Protein AF-A0A5J4NAC8-F1 (afdb_monomer)

Nearest PDB structures (foldseek):
  4awl-assembly1_C  TM=9.422E-01  e=8.112E-05  Homo sapiens
  5y27-assembly1_B  TM=8.490E-01  e=5.583E-05  Schizosaccharomyces pombe 972h-
  6y36-assembly1_C  TM=9.134E-01  e=1.609E-04  Aspergillus fumigatus Af293
  4g92-assembly1_C  TM=8.259E-01  e=1.108E-04  Aspergillus nidulans FGSC A4
  8xjv-assembly1_ay  TM=7.247E-01  e=2.832E-01  Xenopus laevis

Mean predicted aligned error: 14.97 Å

pLDDT: mean 72.29, std 24.68, range [30.17, 97.31]

Foldseek 3Di:
DDDDPPDDPCVVVVVLVVVVVVLVPPPPVPPPPPPPPVVVVDDDDDDDDDDDDPPDPDDDDPDQDWDDLVVLVVVVVVPVVCDDDDPVNSVVSRSVVSVVVSVLVVQLVVQCVVVVHPDRDPVSSVVCCVPPPVNVVCVVVPDDD

Secondary structure (DSSP, 8-state):
---------THHHHHHHHHHHHHHTT--TT------TTTTT--SS-------------TT--PPP---HHHHHHHHTTSTT-----HHHHHHHHHHHHHHHHHHHHHHHHHHHHTT-SS--HHHHHHHHHH-GGGGGGTTTSS--

Solvent-accessible surface area (backbone atoms only — not comparable to full-atom values): 9600 Å² total; per-residue (Å²): 137,84,83,79,79,82,73,78,65,65,71,70,53,53,66,50,52,53,55,51,52,64,54,71,71,60,79,56,94,76,69,76,74,85,61,68,66,66,62,78,71,60,73,77,91,84,88,86,87,84,89,82,84,82,83,77,90,65,80,96,59,81,75,78,88,76,72,62,62,72,58,53,52,56,58,58,47,68,44,90,86,47,87,79,78,56,70,69,58,51,51,49,52,46,51,50,50,52,53,46,54,53,52,51,52,48,54,26,48,50,52,22,49,76,71,74,42,94,64,86,50,71,67,34,48,54,49,44,31,75,70,38,77,95,35,44,89,49,58,79,71,73,59,86,129

Radius of gyration: 20.37 Å; Cα contacts (8 Å, |Δi|>4): 46; chains: 1; bounding box: 73×43×34 Å

InterPro domains:
  IP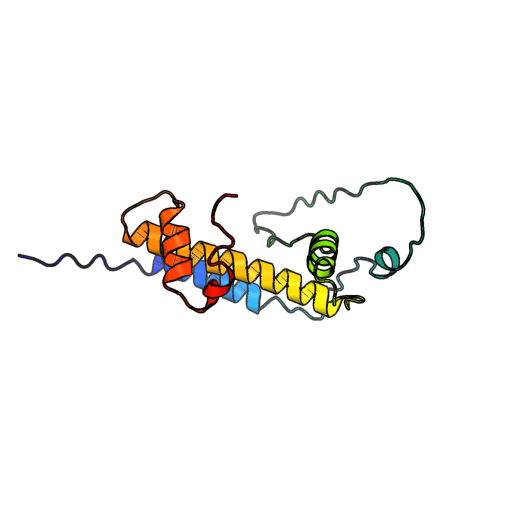R003958 Transcription factor CBF/NF-Y/archaeal histone domain [PF00808] (66-129)
  IPR009072 Histone-fold [G3DSA:1.10.20.10] (29-143)
  IPR009072 Histone-fold [SSF47113] (54-138)
  IPR050568 Transcription/DNA replication regulator [PTHR10252] (56-142)

Sequence (145 aa):
MSDSQLVLGEEGLVGFEKLTSDVENRIDPSENIETNAAEILSEGEGVDEEGVREEDQSNGSSKPFRFPLSRVKIIAKTVPSVNLINSEALVLIERACELFVRNFSRNIYQVTVEEGKKTVSRAHVDSVVRTMNQYEFLDGMLDES

Organism: NCBI:txid34504

Structure (mmCIF, N/CA/C/O backbone):
data_AF-A0A5J4NAC8-F1
#
_entry.id   AF-A0A5J4NAC8-F1
#
loop_
_atom_site.group_PDB
_atom_site.id
_atom_site.type_symbol
_atom_site.label_atom_id
_atom_site.label_alt_id
_atom_site.label_comp_id
_atom_site.label_asym_id
_atom_site.label_entity_id
_atom_site.label_seq_id
_atom_site.pdbx_PDB_ins_code
_atom_site.Cartn_x
_atom_site.Cartn_y
_atom_site.Cartn_z
_atom_site.occupancy
_atom_site.B_iso_or_equiv
_atom_site.auth_seq_id
_atom_site.auth_comp_id
_atom_site.auth_asym_id
_atom_site.auth_atom_id
_atom_site.pdbx_PDB_model_num
ATOM 1 N N . MET A 1 1 ? -40.964 3.425 17.185 1.00 37.72 1 MET A N 1
ATOM 2 C CA . MET A 1 1 ? -39.692 2.686 17.075 1.00 37.72 1 MET A CA 1
ATOM 3 C C . MET A 1 1 ? -38.859 3.488 16.104 1.00 37.72 1 MET A C 1
ATOM 5 O O . MET A 1 1 ? -39.161 3.466 14.921 1.00 37.72 1 MET A O 1
ATOM 9 N N . SER A 1 2 ? -37.997 4.355 16.629 1.00 37.38 2 SER A N 1
ATOM 10 C CA . SER A 1 2 ? -37.262 5.322 15.816 1.00 37.38 2 SER A CA 1
ATOM 11 C C . SER A 1 2 ? -35.954 4.694 15.369 1.00 37.38 2 SER A C 1
ATOM 13 O O . SER A 1 2 ? -35.184 4.215 16.198 1.00 37.38 2 SER A O 1
ATOM 15 N N . ASP A 1 3 ? -35.782 4.676 14.057 1.00 43.28 3 ASP A N 1
ATOM 16 C CA . ASP A 1 3 ? -34.601 4.235 13.340 1.00 43.28 3 ASP A CA 1
ATOM 17 C C . ASP A 1 3 ? -33.492 5.273 13.565 1.00 43.28 3 ASP A C 1
ATOM 19 O O . ASP A 1 3 ? -33.607 6.427 13.144 1.00 43.28 3 ASP A O 1
ATOM 23 N N . SER A 1 4 ? -32.458 4.900 14.317 1.00 38.25 4 SER A N 1
ATOM 24 C CA . SER A 1 4 ? -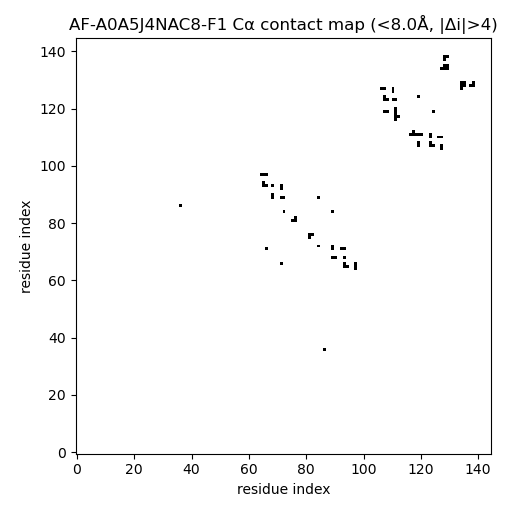31.300 5.758 14.568 1.00 38.25 4 SER A CA 1
ATOM 25 C C . SER A 1 4 ? -30.289 5.542 13.450 1.00 38.25 4 SER A C 1
ATOM 27 O O . SER A 1 4 ? -29.346 4.767 13.597 1.00 38.25 4 SER A O 1
ATOM 29 N N . GLN A 1 5 ? -30.483 6.240 12.331 1.00 40.66 5 GLN A N 1
ATOM 30 C CA . GLN A 1 5 ? -29.408 6.449 11.368 1.00 40.66 5 GLN A CA 1
ATOM 31 C C . GLN A 1 5 ? -28.281 7.234 12.051 1.00 40.66 5 GLN A C 1
ATOM 33 O O . GLN A 1 5 ? -28.420 8.421 12.353 1.00 40.66 5 GLN A O 1
ATOM 38 N N . LEU A 1 6 ? -27.162 6.557 12.306 1.00 37.91 6 LEU A N 1
ATOM 39 C CA . LEU A 1 6 ? -25.879 7.187 12.598 1.00 37.91 6 LEU A CA 1
ATOM 40 C C . LEU A 1 6 ? -25.391 7.867 11.314 1.00 37.91 6 LEU A C 1
ATOM 42 O O . LEU A 1 6 ? -24.683 7.277 10.505 1.00 37.91 6 LEU A O 1
ATOM 46 N N . VAL A 1 7 ? -25.808 9.116 11.118 1.00 39.94 7 VAL A N 1
ATOM 47 C CA . VAL A 1 7 ? -25.205 10.014 10.131 1.00 39.94 7 VAL A CA 1
ATOM 48 C C . VAL A 1 7 ? -23.803 10.354 10.638 1.00 39.94 7 VAL A C 1
ATOM 50 O O . VAL A 1 7 ? -23.651 10.977 11.690 1.00 39.94 7 VAL A O 1
ATOM 53 N N . LEU A 1 8 ? -22.776 9.895 9.921 1.00 47.88 8 LEU A N 1
ATOM 54 C CA . LEU A 1 8 ? -21.390 10.299 10.148 1.00 47.88 8 LEU A CA 1
ATOM 55 C C . LEU A 1 8 ? -21.295 11.825 9.989 1.00 47.88 8 LEU A C 1
ATOM 57 O O . LEU A 1 8 ? -21.743 12.371 8.984 1.00 47.88 8 LEU A O 1
ATOM 61 N N . GLY A 1 9 ? -20.736 12.518 10.982 1.00 39.09 9 GLY A N 1
ATOM 62 C CA . GLY A 1 9 ? -20.472 13.952 10.875 1.00 39.09 9 GLY A CA 1
ATOM 63 C C . GLY A 1 9 ? -19.443 14.228 9.776 1.00 39.09 9 GLY A C 1
ATOM 64 O O . GLY A 1 9 ? -18.388 13.590 9.746 1.00 39.09 9 GLY A O 1
ATOM 65 N N . GLU A 1 10 ? -19.745 15.189 8.902 1.00 44.34 10 GLU A N 1
ATOM 66 C CA . GLU A 1 10 ? -18.912 15.610 7.762 1.00 44.34 10 GLU A CA 1
ATOM 67 C C . GLU A 1 10 ? -17.462 15.955 8.163 1.00 44.34 10 GLU A C 1
ATOM 69 O O . GLU A 1 10 ? -16.538 15.784 7.375 1.00 44.34 10 GLU A O 1
ATOM 74 N N . GLU A 1 11 ? -17.231 16.327 9.423 1.00 45.16 11 GLU A N 1
ATOM 75 C CA . GLU A 1 11 ? -15.931 16.683 10.013 1.00 45.16 11 GLU A CA 1
ATOM 76 C C . GLU A 1 11 ? -14.818 15.637 9.773 1.00 45.16 11 GLU A C 1
ATOM 78 O O . GLU A 1 11 ? -13.657 15.985 9.544 1.00 45.16 11 GLU A O 1
ATOM 83 N N . GLY A 1 12 ? -15.163 14.342 9.808 1.00 43.47 12 GLY A N 1
ATOM 84 C CA . GLY A 1 12 ? -14.210 13.246 9.593 1.00 43.47 12 GLY A CA 1
ATOM 85 C C . GLY A 1 12 ? -13.835 13.036 8.123 1.00 43.47 12 GLY A C 1
ATOM 86 O O . GLY A 1 12 ? -12.731 12.586 7.834 1.00 43.47 12 GLY A O 1
ATOM 87 N N . LEU A 1 13 ? -14.721 13.391 7.192 1.00 42.75 13 LEU A N 1
ATOM 88 C CA . LEU A 1 13 ? -14.463 13.359 5.749 1.00 42.75 13 LEU A CA 1
ATOM 89 C C . LEU A 1 13 ? -13.675 14.603 5.311 1.00 42.75 13 LEU A C 1
ATOM 91 O O . LEU A 1 13 ? -12.690 14.483 4.581 1.00 42.75 13 LEU A O 1
ATOM 95 N N . VAL A 1 14 ? -14.021 15.776 5.852 1.00 46.41 14 VAL A N 1
ATOM 96 C CA . VAL A 1 14 ? -13.431 17.080 5.499 1.00 46.41 14 VAL A CA 1
ATOM 97 C C . VAL A 1 14 ? -11.929 17.152 5.811 1.00 46.41 14 VAL A C 1
ATOM 99 O O . VAL A 1 14 ? -11.141 17.615 4.983 1.00 46.41 14 VAL A O 1
ATOM 102 N N . GLY A 1 15 ? -11.487 16.641 6.968 1.00 49.34 15 GLY A N 1
ATOM 103 C CA . GLY A 1 15 ? -10.058 16.626 7.324 1.00 49.34 15 GLY A CA 1
ATOM 104 C C . GLY A 1 15 ? -9.198 15.748 6.403 1.00 49.34 15 GLY A C 1
ATOM 105 O O . GLY A 1 15 ? -7.998 15.976 6.245 1.00 49.34 15 GLY A O 1
ATOM 106 N N . PHE A 1 16 ? -9.819 14.760 5.761 1.00 50.50 16 PHE A N 1
ATOM 107 C CA . PHE A 1 16 ? -9.156 13.757 4.940 1.00 50.50 16 PHE A CA 1
ATOM 108 C C . PHE A 1 16 ? -9.224 14.064 3.439 1.00 50.50 16 PHE A C 1
ATOM 110 O O . PHE A 1 16 ? -8.266 13.738 2.735 1.00 50.50 16 PHE A O 1
ATOM 117 N N . GLU A 1 17 ? -10.286 14.716 2.957 1.00 52.47 17 GLU A N 1
ATOM 118 C CA . GLU A 1 17 ? -10.352 15.284 1.601 1.00 52.47 17 GLU A CA 1
ATOM 119 C C . GLU A 1 17 ? -9.299 16.377 1.400 1.00 52.47 17 GLU A C 1
ATOM 121 O O . GLU A 1 17 ? -8.583 16.375 0.396 1.00 52.47 17 GLU A O 1
ATOM 126 N N . LYS A 1 18 ? -9.114 17.232 2.416 1.00 52.78 18 LYS A N 1
ATOM 127 C CA . LYS A 1 18 ? -8.040 18.230 2.443 1.00 52.78 18 LYS A CA 1
ATOM 128 C C . LYS A 1 18 ? -6.652 17.588 2.321 1.00 52.78 18 LYS A C 1
ATOM 130 O O . LYS A 1 18 ? -5.765 18.108 1.654 1.00 52.78 18 LYS A O 1
ATOM 135 N N . LEU A 1 19 ? -6.455 16.426 2.941 1.00 49.88 19 LEU A N 1
ATOM 136 C CA . LEU A 1 19 ? -5.182 15.713 2.895 1.00 49.88 19 LEU A CA 1
ATOM 137 C C . LEU A 1 19 ? -4.907 15.081 1.520 1.00 49.88 19 LEU A C 1
ATOM 139 O O . LEU A 1 19 ? -3.752 14.998 1.113 1.00 49.88 19 LEU A O 1
ATOM 143 N N . THR A 1 20 ? -5.946 14.651 0.801 1.00 53.78 20 THR A N 1
ATOM 144 C CA . THR A 1 20 ? -5.836 14.190 -0.593 1.00 53.78 20 THR A CA 1
ATOM 145 C C . THR A 1 20 ? -5.574 15.346 -1.559 1.00 53.78 20 THR A C 1
ATOM 147 O O . THR A 1 20 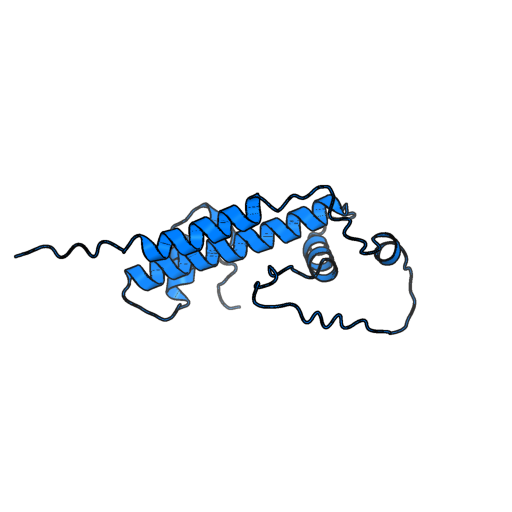? -4.652 15.241 -2.367 1.00 53.78 20 THR A O 1
ATOM 150 N N . SER A 1 21 ? -6.255 16.490 -1.407 1.00 57.66 21 SER A N 1
ATOM 151 C CA . SER A 1 21 ? -5.981 17.680 -2.228 1.00 57.66 21 SER A CA 1
ATOM 152 C C . SER A 1 21 ? -4.568 18.228 -2.008 1.00 57.66 21 SER A C 1
ATOM 154 O O . SER A 1 21 ? -3.907 18.659 -2.949 1.00 57.66 21 SER A O 1
ATOM 156 N N . ASP A 1 22 ? -4.062 18.169 -0.773 1.00 58.25 22 ASP A N 1
ATOM 157 C CA . ASP A 1 22 ? -2.700 18.597 -0.431 1.00 58.25 22 ASP A CA 1
ATOM 158 C C . ASP A 1 22 ? -1.617 17.660 -1.020 1.00 58.25 22 ASP A C 1
ATOM 160 O O . ASP A 1 22 ? -0.436 18.005 -1.004 1.00 58.25 22 ASP A O 1
ATOM 164 N N . VAL A 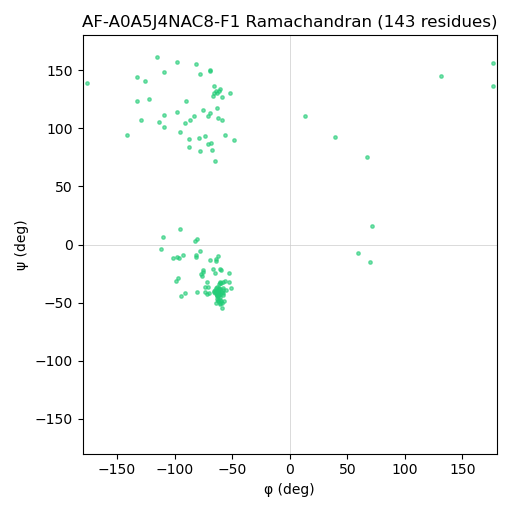1 23 ? -1.965 16.464 -1.513 1.00 56.97 23 VAL A N 1
ATOM 165 C CA . VAL A 1 23 ? -1.033 15.555 -2.213 1.00 56.97 23 VAL A CA 1
ATOM 166 C C . VAL A 1 23 ? -1.113 15.745 -3.725 1.00 56.97 23 VAL A C 1
ATOM 168 O O . VAL A 1 23 ? -0.071 15.849 -4.369 1.00 56.97 23 VAL A O 1
ATOM 171 N N . GLU A 1 24 ? -2.320 15.849 -4.283 1.00 57.19 24 GLU A N 1
ATOM 172 C CA . GLU A 1 24 ? -2.531 16.058 -5.724 1.00 57.19 24 GLU A CA 1
ATOM 173 C C . GLU A 1 24 ? -1.920 17.380 -6.217 1.00 57.19 24 GLU A C 1
ATOM 175 O O . GLU A 1 24 ? -1.352 17.435 -7.304 1.00 57.19 24 GLU A O 1
ATOM 180 N N . ASN A 1 25 ? -1.929 18.423 -5.381 1.00 55.00 25 ASN A N 1
ATOM 181 C CA . ASN A 1 25 ? -1.386 19.743 -5.721 1.00 55.00 25 ASN A CA 1
ATOM 182 C C . ASN A 1 25 ? 0.143 19.876 -5.553 1.00 55.00 25 ASN A C 1
ATOM 184 O O . ASN A 1 25 ? 0.683 20.964 -5.731 1.00 55.00 25 ASN A O 1
ATOM 188 N N . ARG A 1 26 ? 0.860 18.801 -5.191 1.00 57.88 26 ARG A N 1
ATOM 189 C CA . ARG A 1 26 ? 2.312 18.825 -4.900 1.00 57.88 26 ARG A CA 1
ATOM 190 C C . ARG A 1 26 ? 3.214 18.436 -6.070 1.00 57.88 26 ARG A C 1
ATOM 192 O O . ARG A 1 26 ? 4.396 18.172 -5.855 1.00 57.88 26 ARG A O 1
ATOM 199 N N . ILE A 1 27 ? 2.696 18.370 -7.292 1.00 48.44 27 ILE A N 1
ATOM 200 C CA . ILE A 1 27 ? 3.565 18.310 -8.470 1.00 48.44 27 ILE A CA 1
ATOM 201 C C . ILE A 1 27 ? 4.066 19.736 -8.702 1.00 48.44 27 ILE A C 1
ATOM 203 O O . ILE A 1 27 ? 3.496 20.468 -9.503 1.00 48.44 27 ILE A O 1
ATOM 207 N N . ASP A 1 28 ? 5.082 20.151 -7.944 1.00 47.62 28 ASP A N 1
ATOM 208 C CA . ASP A 1 28 ? 5.884 21.317 -8.293 1.00 47.62 28 ASP A CA 1
ATOM 209 C C . ASP A 1 28 ? 6.994 20.831 -9.239 1.00 47.62 28 ASP A C 1
ATOM 211 O O . ASP A 1 28 ? 7.913 20.144 -8.786 1.00 47.62 28 ASP A O 1
ATOM 215 N N . PRO A 1 29 ? 6.933 21.141 -10.549 1.00 48.28 29 PRO A N 1
ATOM 216 C CA . PRO A 1 29 ? 7.986 20.774 -11.496 1.00 48.28 29 PRO A CA 1
ATOM 217 C C . PRO A 1 29 ? 9.341 21.424 -11.162 1.00 48.28 29 PRO A C 1
ATOM 219 O O . PRO A 1 29 ? 10.343 21.0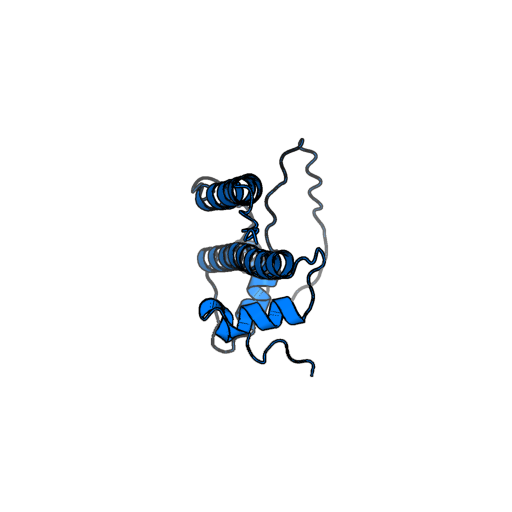88 -11.787 1.00 48.28 29 PRO A O 1
ATOM 222 N N . SER A 1 30 ? 9.359 22.373 -10.219 1.00 43.03 30 SER A N 1
ATOM 223 C CA . SER A 1 30 ? 10.515 23.166 -9.798 1.00 43.03 30 SER A CA 1
ATOM 224 C C . SER A 1 30 ? 11.204 22.637 -8.537 1.00 43.03 30 SER A C 1
ATOM 226 O O . SER A 1 30 ? 12.302 23.108 -8.235 1.00 43.03 30 SER A O 1
ATOM 228 N N . GLU A 1 31 ? 10.616 21.679 -7.798 1.00 45.69 31 GLU A N 1
ATOM 229 C CA . GLU A 1 31 ? 11.351 20.964 -6.743 1.00 45.69 31 GLU A CA 1
ATOM 230 C C . GLU A 1 31 ? 12.373 20.048 -7.426 1.00 45.69 31 GLU A C 1
ATOM 232 O O . GLU A 1 31 ? 12.127 18.874 -7.707 1.00 45.69 31 GLU A O 1
ATOM 237 N N . ASN A 1 32 ? 13.545 20.622 -7.705 1.00 42.06 32 ASN A N 1
ATOM 238 C CA . ASN A 1 32 ? 14.770 19.889 -7.963 1.00 42.06 32 ASN A CA 1
ATOM 239 C C . ASN A 1 32 ? 15.007 18.992 -6.744 1.00 42.06 32 ASN A C 1
ATOM 241 O O . ASN A 1 32 ? 15.581 19.407 -5.737 1.00 42.06 32 ASN A O 1
ATOM 245 N N . ILE A 1 33 ? 14.538 17.749 -6.820 1.00 49.59 33 ILE A N 1
ATOM 246 C CA . ILE A 1 33 ? 15.040 16.677 -5.977 1.00 49.59 33 ILE A CA 1
ATOM 247 C C . ILE A 1 33 ? 16.475 16.454 -6.464 1.00 49.59 33 ILE A C 1
ATOM 249 O O . ILE A 1 33 ? 16.745 15.592 -7.299 1.00 49.59 33 ILE A O 1
ATOM 253 N N . GLU A 1 34 ? 17.399 17.293 -5.984 1.00 42.53 34 GLU A N 1
ATOM 254 C CA . GLU A 1 34 ? 18.833 17.020 -5.983 1.00 42.53 34 GLU A CA 1
ATOM 255 C C . GLU A 1 34 ? 19.060 15.829 -5.053 1.00 42.53 34 GLU A C 1
ATOM 257 O O . GLU A 1 34 ? 19.533 15.923 -3.930 1.00 42.53 34 GLU A O 1
ATOM 262 N N . THR A 1 35 ? 18.646 14.658 -5.508 1.00 44.97 35 THR A N 1
ATOM 263 C CA . THR A 1 35 ? 19.178 13.401 -5.024 1.00 44.97 35 THR A CA 1
ATOM 264 C C . THR A 1 35 ? 19.888 12.848 -6.233 1.00 44.97 35 THR A C 1
ATOM 266 O O . THR A 1 35 ? 19.234 12.490 -7.212 1.00 44.97 35 THR A O 1
ATOM 269 N N . ASN A 1 36 ? 21.220 12.907 -6.204 1.00 42.81 36 ASN A N 1
ATOM 270 C CA . ASN A 1 36 ? 22.112 12.484 -7.276 1.00 42.81 36 ASN A CA 1
ATOM 271 C C . ASN A 1 36 ? 21.720 11.083 -7.774 1.00 42.81 36 ASN A C 1
ATOM 273 O O . ASN A 1 36 ? 22.217 10.060 -7.312 1.00 42.81 36 ASN A O 1
ATOM 277 N N . ALA A 1 37 ? 20.832 11.024 -8.768 1.00 43.69 37 ALA A N 1
ATOM 278 C CA . ALA A 1 37 ? 20.505 9.795 -9.477 1.00 43.69 37 ALA A CA 1
ATOM 279 C C . ALA A 1 37 ? 21.760 9.218 -10.156 1.00 43.69 37 ALA A C 1
ATOM 281 O O . ALA A 1 37 ? 21.815 8.018 -10.414 1.00 43.69 37 ALA A O 1
ATOM 282 N N . ALA A 1 38 ? 22.777 10.060 -10.384 1.00 39.62 38 ALA A N 1
ATOM 283 C CA . ALA A 1 38 ? 24.100 9.676 -10.850 1.00 39.62 38 ALA A CA 1
ATOM 284 C C . ALA A 1 38 ? 24.838 8.730 -9.879 1.00 39.62 38 ALA A C 1
ATOM 286 O O . ALA A 1 38 ? 25.434 7.769 -10.351 1.00 39.62 38 ALA A O 1
ATOM 287 N N . GLU A 1 39 ? 24.728 8.905 -8.556 1.00 44.09 39 GLU A N 1
ATOM 288 C CA . GLU A 1 39 ? 25.405 8.031 -7.573 1.00 44.09 39 GLU A CA 1
ATOM 289 C C . GLU A 1 39 ? 24.733 6.660 -7.427 1.00 44.09 39 GLU A C 1
ATOM 291 O O . GLU A 1 39 ? 25.380 5.682 -7.088 1.00 44.09 39 GLU A O 1
ATOM 296 N N . ILE A 1 40 ? 23.445 6.529 -7.762 1.00 46.88 40 ILE A N 1
ATOM 297 C CA . ILE A 1 40 ? 22.759 5.221 -7.768 1.00 46.88 40 ILE A CA 1
ATOM 298 C C . ILE A 1 40 ? 23.050 4.446 -9.079 1.00 46.88 40 ILE A C 1
ATOM 300 O O . ILE A 1 40 ? 22.688 3.271 -9.218 1.00 46.88 40 ILE A O 1
ATOM 304 N N . LEU A 1 41 ? 23.660 5.100 -10.076 1.00 44.09 41 LEU A N 1
ATOM 305 C CA . LEU A 1 41 ? 23.977 4.528 -11.391 1.00 44.09 41 LEU A CA 1
ATOM 306 C C . LEU A 1 41 ? 25.452 4.121 -11.552 1.00 44.09 41 LEU A C 1
ATOM 308 O O . LEU A 1 41 ? 25.755 3.385 -12.491 1.00 44.09 41 LEU A O 1
ATOM 312 N N . SER A 1 42 ? 26.335 4.522 -10.638 1.00 43.91 42 SER A N 1
ATOM 313 C CA . SER A 1 42 ? 27.677 3.954 -10.463 1.00 43.91 42 SER A CA 1
ATOM 314 C C . SER A 1 42 ? 27.682 3.169 -9.155 1.00 43.91 42 SER A C 1
ATOM 316 O O . SER A 1 42 ? 27.582 3.765 -8.097 1.00 43.91 42 SER A O 1
ATOM 318 N N . GLU A 1 43 ? 27.574 1.845 -9.174 1.00 41.19 43 GLU A N 1
ATOM 319 C CA . GLU A 1 43 ? 28.676 0.918 -8.860 1.00 41.19 43 GLU A CA 1
ATOM 320 C C . GLU A 1 43 ? 28.061 -0.507 -8.927 1.00 41.19 43 GLU A C 1
ATOM 322 O O . GLU A 1 43 ? 26.931 -0.718 -8.493 1.00 41.19 43 GLU A O 1
ATOM 327 N N . GLY A 1 44 ? 28.649 -1.551 -9.517 1.00 41.50 44 GLY A N 1
ATOM 328 C CA . GLY A 1 44 ? 30.064 -1.753 -9.793 1.00 41.50 44 GLY A CA 1
ATOM 329 C C . GLY A 1 44 ? 30.839 -1.909 -8.489 1.00 41.50 44 GLY A C 1
ATOM 330 O O . GLY A 1 44 ? 31.468 -0.947 -8.099 1.00 41.50 44 GLY A O 1
ATOM 331 N N . GLU A 1 45 ? 30.725 -3.074 -7.836 1.00 42.62 45 GLU A N 1
ATOM 332 C CA . GLU A 1 45 ? 31.536 -3.581 -6.704 1.00 42.62 45 GLU A CA 1
ATOM 333 C C . GLU A 1 45 ? 32.448 -2.570 -5.968 1.00 42.62 45 GLU A C 1
ATOM 335 O O . GLU A 1 45 ? 33.506 -2.203 -6.472 1.00 42.62 45 GLU A O 1
ATOM 340 N N . GLY A 1 46 ? 32.119 -2.222 -4.719 1.00 30.78 46 GLY A N 1
ATOM 341 C CA . GLY A 1 46 ? 32.988 -1.416 -3.855 1.00 30.78 46 GLY A CA 1
ATOM 342 C C . GLY A 1 46 ? 32.341 -1.098 -2.511 1.00 30.78 46 GLY A C 1
ATOM 343 O O . GLY A 1 46 ? 31.129 -1.185 -2.379 1.00 30.78 46 GLY A O 1
ATOM 344 N N . VAL A 1 47 ? 33.152 -0.826 -1.495 1.00 37.84 47 VAL A N 1
ATOM 345 C CA . VAL A 1 47 ? 32.795 -0.719 -0.073 1.00 37.84 47 VAL A CA 1
ATOM 346 C C . VAL A 1 47 ? 32.886 0.750 0.366 1.00 37.84 47 VAL A C 1
ATOM 348 O O . VAL A 1 47 ? 33.756 1.455 -0.134 1.00 37.84 47 VAL A O 1
ATOM 351 N N . ASP A 1 48 ? 32.039 1.150 1.322 1.00 32.06 48 ASP A N 1
ATOM 352 C CA . ASP A 1 48 ? 32.312 2.058 2.460 1.00 32.06 48 ASP A CA 1
ATOM 353 C C . ASP A 1 48 ? 31.310 3.209 2.687 1.00 32.06 48 ASP A C 1
ATOM 355 O O . ASP A 1 48 ? 30.671 3.755 1.795 1.00 32.06 48 ASP A O 1
ATOM 359 N N . GLU A 1 49 ? 31.145 3.470 3.981 1.00 43.69 49 GLU A N 1
ATOM 360 C CA . GLU A 1 49 ? 30.180 4.291 4.705 1.00 43.69 49 GLU A CA 1
ATOM 361 C C . GLU A 1 49 ? 30.350 5.806 4.477 1.00 43.69 49 GLU A C 1
ATOM 363 O O . GLU A 1 49 ? 31.469 6.282 4.356 1.00 43.69 49 GLU A O 1
ATOM 368 N N . GLU A 1 50 ? 29.264 6.587 4.554 1.00 30.17 50 GLU A N 1
ATOM 369 C CA . GLU A 1 50 ? 29.119 7.676 5.541 1.00 30.17 50 GLU A CA 1
ATOM 370 C C . GLU A 1 50 ? 27.726 8.323 5.454 1.00 30.17 50 GLU A C 1
ATOM 372 O O . GLU A 1 50 ? 27.125 8.474 4.392 1.00 30.17 50 GLU A O 1
ATOM 377 N N . GLY A 1 51 ? 27.157 8.622 6.622 1.00 41.22 51 GLY A N 1
ATOM 378 C CA . GLY A 1 51 ? 25.776 9.061 6.766 1.00 41.22 51 GLY A CA 1
ATOM 379 C C . GLY A 1 51 ? 25.554 10.543 6.492 1.00 41.22 51 GLY A C 1
ATOM 380 O O . GLY A 1 51 ? 26.408 11.382 6.754 1.00 41.22 51 GLY A O 1
ATOM 381 N N . VAL A 1 52 ? 24.318 10.874 6.120 1.00 32.44 52 VAL A N 1
ATOM 382 C CA . VAL A 1 52 ? 23.766 12.212 6.332 1.00 32.44 52 VAL A CA 1
ATOM 383 C C . VAL A 1 52 ? 22.409 12.054 7.009 1.00 32.44 52 VAL A C 1
ATOM 385 O O . VAL A 1 52 ? 21.433 11.584 6.425 1.00 32.44 52 VAL A O 1
ATOM 388 N N . ARG A 1 53 ? 22.373 12.395 8.300 1.00 48.59 53 ARG A N 1
ATOM 389 C CA . ARG A 1 53 ? 21.137 12.690 9.023 1.00 48.59 53 ARG A CA 1
ATOM 390 C C . ARG A 1 53 ? 20.798 14.141 8.724 1.00 48.59 53 ARG A C 1
ATOM 392 O O . ARG A 1 53 ? 21.487 15.033 9.209 1.00 48.59 53 ARG A O 1
ATOM 399 N N . GLU A 1 54 ? 19.738 14.375 7.968 1.00 38.03 54 GLU A N 1
ATOM 400 C CA . GLU A 1 54 ? 19.140 15.704 7.893 1.00 38.03 54 GLU A CA 1
ATOM 401 C C . GLU A 1 54 ? 18.116 15.839 9.023 1.00 38.03 54 GLU A C 1
ATOM 403 O O . GLU A 1 54 ? 16.946 15.471 8.901 1.00 38.03 54 GLU A O 1
ATOM 408 N N . GLU A 1 55 ? 18.584 16.330 10.170 1.00 39.31 55 GLU A N 1
ATOM 409 C CA . GLU A 1 55 ? 17.711 16.891 11.197 1.00 39.31 55 GLU A CA 1
ATOM 410 C C . GLU A 1 55 ? 17.206 18.253 10.708 1.00 39.31 55 GLU A C 1
ATOM 412 O O . GLU A 1 55 ? 17.860 19.276 10.900 1.00 39.31 55 GLU A O 1
ATOM 417 N N . ASP A 1 56 ? 16.039 18.279 10.064 1.00 38.81 56 ASP A N 1
ATOM 418 C CA . ASP A 1 56 ? 15.348 19.537 9.784 1.00 38.81 56 ASP A CA 1
ATOM 419 C C . ASP A 1 56 ? 14.390 19.882 10.929 1.00 38.81 56 ASP A C 1
ATOM 421 O O . ASP A 1 56 ? 13.309 19.303 11.084 1.00 38.81 56 ASP A O 1
ATOM 425 N N . GLN A 1 57 ? 14.818 20.845 11.740 1.00 47.16 57 GLN A N 1
ATOM 426 C CA . GLN A 1 57 ? 13.986 21.554 12.699 1.00 47.16 57 GLN A CA 1
ATOM 427 C C . GLN A 1 57 ? 13.170 22.628 11.964 1.00 47.16 57 GLN A C 1
ATOM 429 O O . GLN A 1 57 ? 13.594 23.778 11.861 1.00 47.16 57 GLN A O 1
ATOM 434 N N . SER A 1 58 ? 11.960 22.289 11.512 1.00 40.09 58 SER A N 1
ATOM 435 C CA . SER A 1 58 ? 11.004 23.285 11.012 1.00 40.09 58 SER A CA 1
ATOM 436 C C . SER A 1 58 ? 9.552 22.977 11.419 1.00 40.09 58 SER A C 1
ATOM 438 O O . SER A 1 58 ? 8.809 22.223 10.804 1.00 40.09 58 SER A O 1
ATOM 440 N N . ASN A 1 59 ? 9.159 23.593 12.536 1.00 38.28 59 ASN A N 1
ATOM 441 C CA . ASN A 1 59 ? 7.867 24.245 12.768 1.00 38.28 59 ASN A CA 1
ATOM 442 C C . ASN A 1 59 ? 6.593 23.570 12.193 1.00 38.28 59 ASN A C 1
ATOM 444 O O . ASN A 1 59 ? 6.175 23.884 11.084 1.00 38.28 59 ASN A O 1
ATOM 448 N N . GLY A 1 60 ? 5.928 22.718 12.987 1.00 48.81 60 GLY A N 1
ATOM 449 C CA . GLY A 1 60 ? 4.463 22.498 13.008 1.00 48.81 60 GLY A CA 1
ATOM 450 C C . GLY A 1 60 ? 3.724 22.028 11.742 1.00 48.81 60 GLY A C 1
ATOM 451 O O . GLY A 1 60 ? 2.541 21.708 11.828 1.00 48.81 60 GLY A O 1
ATOM 452 N N . SER A 1 61 ? 4.377 21.955 10.587 1.00 55.06 61 SER A N 1
ATOM 453 C CA . SER A 1 61 ? 3.833 21.372 9.367 1.00 55.06 61 SER A CA 1
ATOM 454 C C . SER A 1 61 ? 4.363 19.950 9.267 1.00 55.06 61 SER A C 1
ATOM 456 O O . SER A 1 61 ? 5.566 19.719 9.186 1.00 55.06 61 SER A O 1
ATOM 458 N N . SER A 1 62 ? 3.473 18.965 9.362 1.00 64.31 62 SER A N 1
ATOM 459 C CA . SER A 1 62 ? 3.848 17.566 9.184 1.00 64.31 62 SER A CA 1
ATO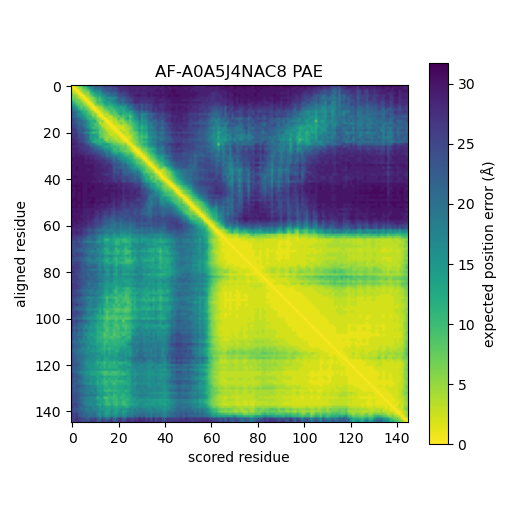M 460 C C . SER A 1 62 ? 4.460 17.410 7.791 1.00 64.31 62 SER A C 1
ATOM 462 O O . SER A 1 62 ? 3.728 17.476 6.796 1.00 64.31 62 SER A O 1
ATOM 464 N N . LYS A 1 63 ? 5.785 17.231 7.699 1.00 70.31 63 LYS A N 1
ATOM 465 C CA . LYS A 1 63 ? 6.418 16.853 6.433 1.00 70.31 63 LYS A CA 1
ATOM 466 C C . LYS A 1 63 ? 5.684 15.624 5.887 1.00 70.31 63 LYS A C 1
ATOM 468 O O . LYS A 1 63 ? 5.444 14.683 6.649 1.00 70.31 63 LYS A O 1
ATOM 473 N N . PRO A 1 64 ? 5.273 15.635 4.608 1.00 67.94 64 PRO A N 1
ATOM 474 C CA . PRO A 1 64 ? 4.635 14.474 4.016 1.00 67.94 64 PRO A CA 1
ATOM 475 C C . PRO A 1 64 ? 5.615 13.300 4.061 1.00 67.94 64 PRO A C 1
ATOM 477 O O . PRO A 1 64 ? 6.797 13.450 3.751 1.00 67.94 64 PRO A O 1
ATOM 480 N N . PHE A 1 65 ? 5.117 12.145 4.489 1.00 82.56 65 PHE A N 1
ATOM 481 C CA . PHE A 1 65 ? 5.875 10.903 4.474 1.00 82.56 65 PHE A CA 1
ATOM 482 C C . PHE A 1 65 ? 6.257 10.556 3.027 1.00 82.56 65 PHE A C 1
ATOM 484 O O . PHE A 1 65 ? 5.393 10.593 2.155 1.00 82.56 65 PHE A O 1
ATOM 491 N N . ARG A 1 66 ? 7.528 10.213 2.790 1.00 88.19 66 ARG A N 1
ATOM 492 C CA . ARG A 1 66 ? 8.034 9.711 1.503 1.00 88.19 66 ARG A CA 1
ATOM 493 C C . ARG A 1 66 ? 8.740 8.375 1.722 1.00 88.19 66 ARG A C 1
ATOM 495 O O . ARG A 1 66 ? 9.456 8.219 2.717 1.00 88.19 66 ARG A O 1
ATOM 502 N N . PHE A 1 67 ? 8.574 7.416 0.813 1.00 91.81 67 PHE A N 1
ATOM 503 C CA . PHE A 1 67 ? 9.333 6.167 0.886 1.00 91.81 67 PHE A CA 1
ATOM 504 C C . PHE A 1 67 ? 10.769 6.364 0.379 1.00 91.81 67 PHE A C 1
ATOM 506 O O . PHE A 1 67 ? 11.000 7.099 -0.583 1.00 91.81 67 PHE A O 1
ATOM 513 N N . PRO A 1 68 ? 11.757 5.653 0.950 1.00 94.50 68 PRO A N 1
ATOM 514 C CA . PRO A 1 68 ? 13.113 5.668 0.418 1.00 94.50 68 PRO A CA 1
ATOM 515 C C . PRO A 1 68 ? 13.152 5.076 -0.998 1.00 94.50 68 PRO A C 1
ATOM 517 O O . PRO A 1 68 ? 12.892 3.882 -1.184 1.00 94.50 68 PRO A O 1
ATOM 520 N N . LEU A 1 69 ? 13.536 5.880 -1.995 1.00 93.94 69 LEU A N 1
ATOM 521 C CA . LEU A 1 69 ? 13.586 5.455 -3.403 1.00 93.94 69 LEU A CA 1
ATOM 522 C C . LEU A 1 69 ? 14.495 4.236 -3.623 1.00 93.94 69 LEU A C 1
ATOM 524 O O . LEU A 1 69 ? 14.197 3.383 -4.457 1.00 93.94 69 LEU A O 1
ATOM 528 N N . SER A 1 70 ? 15.564 4.097 -2.831 1.00 94.56 70 SER A N 1
ATOM 529 C CA . SER A 1 70 ? 16.442 2.920 -2.852 1.00 94.56 70 SER A CA 1
ATOM 530 C C . SER A 1 70 ? 15.683 1.624 -2.539 1.00 94.56 70 SER A C 1
ATOM 532 O O . SER A 1 70 ? 15.872 0.611 -3.213 1.00 94.56 70 SER A O 1
ATOM 534 N N . ARG A 1 71 ? 14.763 1.654 -1.567 1.00 97.31 71 ARG A N 1
ATOM 535 C CA . ARG A 1 71 ? 13.925 0.504 -1.199 1.00 97.31 71 ARG A CA 1
ATOM 536 C C . ARG A 1 71 ? 12.847 0.239 -2.240 1.00 97.31 71 ARG A C 1
ATOM 538 O O . ARG A 1 71 ? 12.650 -0.918 -2.603 1.00 97.31 71 ARG A O 1
ATOM 545 N N . VAL A 1 72 ? 12.218 1.290 -2.770 1.00 96.62 72 VAL A N 1
ATOM 546 C CA . VAL A 1 72 ? 11.249 1.167 -3.872 1.00 96.62 72 VAL A CA 1
ATOM 547 C C . VAL A 1 72 ? 11.905 0.500 -5.086 1.00 96.62 72 VAL A C 1
ATOM 549 O O . VAL A 1 72 ? 11.342 -0.434 -5.652 1.00 96.62 72 VAL A O 1
ATOM 552 N N . LYS A 1 73 ? 13.138 0.894 -5.434 1.00 95.25 73 LYS A N 1
ATOM 553 C CA . LYS A 1 73 ? 13.898 0.321 -6.556 1.00 95.25 73 LYS A CA 1
ATOM 554 C C . LYS A 1 73 ? 14.198 -1.163 -6.346 1.00 95.25 73 LYS A C 1
ATOM 556 O O . LYS A 1 73 ? 14.038 -1.945 -7.281 1.00 95.25 73 LYS A O 1
ATOM 561 N N . ILE A 1 74 ? 14.612 -1.552 -5.135 1.00 97.06 74 ILE A N 1
ATOM 562 C CA . ILE A 1 74 ? 14.864 -2.960 -4.783 1.00 97.06 74 ILE A CA 1
ATOM 563 C C . ILE A 1 74 ? 13.588 -3.789 -4.953 1.00 97.06 74 ILE A C 1
ATOM 565 O O . ILE A 1 74 ? 13.633 -4.828 -5.605 1.00 97.06 74 ILE A O 1
ATOM 569 N N . ILE A 1 75 ? 12.455 -3.318 -4.420 1.00 97.00 75 ILE A N 1
ATOM 570 C CA . ILE A 1 75 ? 11.170 -4.026 -4.519 1.00 97.00 75 ILE A CA 1
ATOM 571 C C . ILE A 1 75 ? 10.733 -4.135 -5.983 1.00 97.00 75 ILE A C 1
ATOM 573 O O . ILE A 1 75 ? 10.399 -5.224 -6.439 1.00 97.00 75 ILE A O 1
ATOM 577 N N . ALA A 1 76 ? 10.805 -3.049 -6.752 1.00 95.62 76 ALA A N 1
ATOM 578 C CA . ALA A 1 76 ? 10.423 -3.053 -8.163 1.00 95.62 76 ALA A CA 1
ATOM 579 C C . ALA A 1 76 ? 11.268 -4.031 -9.006 1.00 95.62 76 ALA A C 1
ATOM 581 O O . ALA A 1 76 ? 10.749 -4.655 -9.929 1.00 95.62 76 ALA A O 1
ATOM 582 N N . LYS A 1 77 ? 12.550 -4.223 -8.659 1.00 95.88 77 LYS A N 1
ATOM 583 C CA . LYS A 1 77 ? 13.447 -5.197 -9.304 1.00 95.88 77 LYS A CA 1
ATOM 584 C C . LYS A 1 77 ? 13.248 -6.652 -8.867 1.00 95.88 77 LYS A C 1
ATOM 586 O O . LYS A 1 77 ? 13.877 -7.533 -9.444 1.00 95.88 77 LYS A O 1
ATOM 591 N N . THR A 1 78 ? 12.384 -6.932 -7.889 1.00 96.25 78 THR A N 1
ATOM 592 C CA . THR A 1 78 ? 12.021 -8.326 -7.558 1.00 96.25 78 THR A CA 1
ATOM 593 C C . THR A 1 78 ? 11.231 -8.998 -8.682 1.00 96.25 78 THR A C 1
ATOM 595 O O . THR A 1 78 ? 11.225 -10.222 -8.780 1.00 96.25 78 THR A O 1
ATOM 598 N N . VAL A 1 79 ? 10.603 -8.206 -9.558 1.00 94.38 79 VAL A N 1
ATOM 599 C CA . VAL A 1 79 ? 9.908 -8.693 -10.749 1.00 94.38 79 VAL A CA 1
ATOM 600 C C . VAL A 1 79 ? 10.951 -9.078 -11.813 1.00 94.38 79 VAL A C 1
ATOM 602 O O . VAL A 1 79 ? 11.636 -8.187 -12.322 1.00 94.38 79 VAL A O 1
ATOM 605 N N . PRO A 1 80 ? 11.069 -10.363 -12.217 1.00 94.38 80 PRO A N 1
ATOM 606 C CA . PRO A 1 80 ? 12.160 -10.833 -13.084 1.00 94.38 80 PRO A CA 1
ATOM 607 C C . PRO A 1 80 ? 12.248 -10.159 -14.460 1.00 94.38 80 PRO A C 1
ATOM 609 O O . PRO A 1 80 ? 13.297 -10.178 -15.096 1.00 94.38 80 PRO A O 1
ATOM 612 N N . SER A 1 81 ? 11.153 -9.572 -14.946 1.00 94.94 81 SER A N 1
ATOM 613 C CA . SER A 1 81 ? 11.110 -8.853 -16.222 1.00 94.94 81 SER A CA 1
ATOM 614 C C . SER A 1 81 ? 11.630 -7.409 -16.141 1.00 94.94 81 SER A C 1
ATOM 616 O O . SER A 1 81 ? 11.812 -6.769 -17.180 1.00 94.94 81 SER A O 1
ATOM 618 N N . VAL A 1 82 ? 11.885 -6.877 -14.941 1.00 94.12 82 VAL A N 1
ATOM 619 C CA . VAL A 1 82 ? 12.281 -5.478 -14.721 1.00 94.12 82 VAL A CA 1
ATOM 620 C C . VAL A 1 82 ? 13.804 -5.350 -14.644 1.00 94.12 82 VAL A C 1
ATOM 622 O O . VAL A 1 82 ? 14.425 -5.526 -13.598 1.00 94.12 82 VAL A O 1
ATOM 625 N N . ASN A 1 83 ? 14.424 -4.980 -15.766 1.00 91.88 83 ASN A N 1
ATOM 626 C CA . ASN A 1 83 ? 15.884 -4.836 -15.864 1.00 91.88 83 ASN A CA 1
ATOM 627 C C . ASN A 1 83 ? 16.380 -3.413 -15.543 1.00 91.88 83 ASN A C 1
ATOM 629 O O . ASN A 1 83 ? 17.373 -3.232 -14.826 1.00 91.88 83 ASN A O 1
ATOM 633 N N . LEU A 1 84 ? 15.671 -2.396 -16.040 1.00 93.06 84 LEU A N 1
ATOM 634 C CA . LEU A 1 84 ? 15.996 -0.976 -15.886 1.00 93.06 84 LEU A CA 1
ATOM 635 C C . LEU A 1 84 ? 14.748 -0.201 -15.453 1.00 93.06 84 LEU A C 1
ATOM 637 O O . LEU A 1 84 ? 13.643 -0.519 -15.881 1.00 93.06 84 LEU A O 1
ATOM 641 N N . ILE A 1 85 ? 14.933 0.812 -14.605 1.00 93.62 85 ILE A N 1
ATOM 642 C CA . ILE A 1 85 ? 13.860 1.672 -14.096 1.00 93.62 85 ILE A CA 1
ATOM 643 C C . ILE A 1 85 ? 14.333 3.120 -14.229 1.00 93.62 85 ILE A C 1
ATOM 645 O O . ILE A 1 85 ? 15.398 3.459 -13.712 1.00 93.62 85 ILE A O 1
ATOM 649 N N . ASN A 1 86 ? 13.556 3.950 -14.926 1.00 94.31 86 ASN A N 1
ATOM 650 C CA . ASN A 1 86 ? 13.796 5.392 -15.026 1.00 94.31 86 ASN A CA 1
ATOM 651 C C . ASN A 1 86 ? 13.523 6.084 -13.673 1.00 94.31 86 ASN A C 1
ATOM 653 O O . ASN A 1 86 ? 12.646 5.644 -12.930 1.00 94.31 86 ASN A O 1
ATOM 657 N N . SER A 1 87 ? 14.225 7.178 -13.365 1.00 92.44 87 SER A N 1
ATOM 658 C CA . SER A 1 87 ? 14.025 7.961 -12.136 1.00 92.44 87 SER A CA 1
ATOM 659 C C . SER A 1 87 ? 12.590 8.478 -12.007 1.00 92.44 87 SER A C 1
ATOM 661 O O . SER A 1 87 ? 11.995 8.346 -10.943 1.00 92.44 87 SER A O 1
ATOM 663 N N . GLU A 1 88 ? 11.991 8.967 -13.095 1.00 92.81 88 GLU A N 1
ATOM 664 C CA . GLU A 1 88 ? 10.595 9.431 -13.105 1.00 92.81 88 GLU A CA 1
ATOM 665 C C . GLU A 1 88 ? 9.614 8.303 -12.764 1.00 92.81 88 GLU A C 1
ATOM 667 O O . GLU A 1 88 ? 8.715 8.476 -11.946 1.00 92.81 88 GLU A O 1
ATOM 672 N N . ALA A 1 89 ? 9.824 7.109 -13.331 1.00 94.94 89 ALA A N 1
ATOM 673 C CA . ALA A 1 89 ? 9.006 5.940 -13.018 1.00 94.94 89 ALA A CA 1
ATOM 674 C C . ALA A 1 89 ? 9.157 5.532 -11.545 1.00 94.94 89 ALA A C 1
ATOM 676 O O . ALA A 1 89 ? 8.179 5.157 -10.905 1.00 94.94 89 ALA A O 1
ATOM 677 N N . LEU A 1 90 ? 10.368 5.640 -10.991 1.00 94.94 90 LEU A N 1
ATOM 678 C CA . LEU A 1 90 ? 10.633 5.335 -9.588 1.00 94.94 90 LEU A CA 1
ATOM 679 C C . LEU A 1 90 ? 9.894 6.296 -8.643 1.00 94.94 90 LEU A C 1
ATOM 681 O O . LEU A 1 90 ? 9.312 5.845 -7.658 1.00 94.94 90 LEU A O 1
ATOM 685 N N . VAL A 1 91 ? 9.867 7.591 -8.972 1.00 94.19 91 VAL A N 1
ATOM 686 C CA . VAL A 1 91 ? 9.099 8.606 -8.231 1.00 94.19 91 VAL A CA 1
ATOM 687 C C . VAL A 1 91 ? 7.594 8.355 -8.354 1.00 94.19 91 VAL A C 1
ATOM 689 O O . VAL A 1 91 ? 6.876 8.437 -7.362 1.00 94.19 91 VAL A O 1
ATOM 692 N N . LEU A 1 92 ? 7.096 7.984 -9.537 1.00 96.00 92 LEU A N 1
ATOM 693 C CA . LEU A 1 92 ? 5.678 7.651 -9.715 1.00 96.00 92 LEU A CA 1
ATOM 694 C C . LEU A 1 92 ? 5.257 6.430 -8.892 1.00 96.00 92 LEU A C 1
ATOM 696 O O . LEU A 1 92 ? 4.195 6.457 -8.275 1.00 96.00 92 LEU A O 1
ATOM 700 N N . ILE A 1 93 ? 6.082 5.379 -8.852 1.00 95.81 93 ILE A N 1
ATOM 701 C CA . ILE A 1 93 ? 5.818 4.198 -8.020 1.00 95.81 93 ILE A CA 1
ATOM 702 C C . ILE A 1 93 ? 5.797 4.593 -6.540 1.00 95.81 93 ILE A C 1
ATOM 704 O O . ILE A 1 93 ? 4.895 4.184 -5.815 1.00 95.81 93 ILE A O 1
ATOM 708 N N . GLU A 1 94 ? 6.752 5.410 -6.092 1.00 96.06 94 GLU A N 1
ATOM 709 C CA . GLU A 1 94 ? 6.799 5.911 -4.715 1.00 96.06 94 GLU A CA 1
ATOM 710 C C . GLU A 1 94 ? 5.511 6.655 -4.331 1.00 96.06 94 GLU A C 1
ATOM 712 O O . GLU A 1 94 ? 4.875 6.319 -3.327 1.00 96.06 94 GLU A O 1
ATOM 717 N N . ARG A 1 95 ? 5.062 7.579 -5.185 1.00 93.75 95 ARG A N 1
ATOM 718 C CA . ARG A 1 95 ? 3.822 8.335 -4.978 1.00 93.75 95 ARG A CA 1
ATOM 719 C C . ARG A 1 95 ? 2.576 7.460 -5.033 1.00 93.75 95 ARG A C 1
ATOM 721 O O . ARG A 1 95 ? 1.665 7.632 -4.223 1.00 93.75 95 ARG A O 1
ATOM 728 N N . ALA A 1 96 ? 2.534 6.502 -5.955 1.00 95.38 96 ALA A N 1
ATOM 729 C CA . ALA A 1 96 ? 1.447 5.535 -6.037 1.00 95.38 96 ALA A CA 1
ATOM 730 C C . ALA A 1 96 ? 1.358 4.697 -4.754 1.00 95.38 96 ALA A C 1
ATOM 732 O O . ALA A 1 96 ? 0.258 4.494 -4.245 1.00 95.38 96 ALA A O 1
ATOM 733 N N . CYS A 1 97 ? 2.492 4.277 -4.184 1.00 95.50 97 CYS A N 1
ATOM 734 C CA . CYS A 1 97 ? 2.540 3.585 -2.896 1.00 95.50 97 CYS A CA 1
ATOM 735 C C . CYS A 1 97 ? 2.023 4.464 -1.747 1.00 95.50 97 CYS A C 1
ATOM 737 O O . CYS A 1 97 ? 1.281 3.974 -0.894 1.00 95.50 97 CYS A O 1
ATOM 739 N N . GLU A 1 98 ? 2.369 5.756 -1.725 1.00 91.44 98 GLU A N 1
ATOM 740 C CA . GLU A 1 98 ? 1.882 6.699 -0.707 1.00 91.44 98 GLU A CA 1
ATOM 741 C C . GLU A 1 98 ? 0.351 6.804 -0.746 1.00 91.44 98 GLU A C 1
ATOM 743 O O . GLU A 1 98 ? -0.328 6.628 0.273 1.00 91.44 98 GLU A O 1
ATOM 748 N N . LEU A 1 99 ? -0.199 7.036 -1.940 1.00 93.25 99 LEU A N 1
ATOM 749 C CA . LEU A 1 99 ? -1.640 7.122 -2.163 1.00 93.25 99 LEU A CA 1
ATOM 750 C C . LEU A 1 99 ? -2.341 5.794 -1.868 1.00 93.25 99 LEU A C 1
ATOM 752 O O . LEU A 1 99 ? -3.401 5.786 -1.241 1.00 93.25 99 LEU A O 1
ATOM 756 N N . PHE A 1 100 ? -1.737 4.675 -2.266 1.00 95.81 100 PHE A N 1
ATOM 757 C CA . PHE A 1 100 ? -2.268 3.342 -2.020 1.00 95.81 100 PHE A CA 1
ATOM 758 C C . PHE A 1 100 ? -2.441 3.078 -0.523 1.00 95.81 100 PHE A C 1
ATOM 760 O O . PHE A 1 100 ? -3.553 2.784 -0.088 1.00 95.81 100 PHE A O 1
ATOM 767 N N . VAL A 1 101 ? -1.383 3.242 0.281 1.00 95.00 101 VAL A N 1
ATOM 768 C CA . VAL A 1 101 ? -1.438 2.977 1.730 1.00 95.00 101 VAL A CA 1
ATOM 769 C C . VAL A 1 101 ? -2.434 3.906 2.418 1.00 95.00 101 VAL A C 1
ATOM 771 O O . VAL A 1 101 ? -3.198 3.459 3.276 1.00 95.00 101 VAL A O 1
ATOM 774 N N . ARG A 1 102 ? -2.479 5.181 2.018 1.00 92.44 102 ARG A N 1
ATOM 775 C CA . ARG A 1 102 ? -3.436 6.164 2.542 1.00 92.44 102 ARG A CA 1
ATOM 776 C C . ARG A 1 102 ? -4.882 5.745 2.275 1.00 92.44 102 ARG A C 1
ATOM 778 O O . ARG A 1 102 ? -5.689 5.711 3.205 1.00 92.44 102 ARG A O 1
ATOM 785 N N . ASN A 1 103 ? -5.203 5.411 1.026 1.00 95.06 103 ASN A N 1
ATOM 786 C CA . ASN A 1 103 ? -6.559 5.047 0.616 1.00 95.06 103 ASN A CA 1
ATOM 787 C C . ASN A 1 103 ? -6.979 3.694 1.195 1.00 95.06 103 ASN A C 1
ATOM 789 O O . ASN A 1 103 ? -8.090 3.557 1.703 1.00 95.06 103 ASN A O 1
ATOM 793 N N . PHE A 1 104 ? -6.076 2.714 1.192 1.00 96.44 104 PHE A N 1
ATOM 794 C CA . PHE A 1 104 ? -6.333 1.398 1.765 1.00 96.44 104 PHE A CA 1
ATOM 795 C C . PHE A 1 104 ? -6.602 1.487 3.270 1.00 96.44 104 PHE A C 1
ATOM 797 O O . PHE A 1 104 ? -7.622 0.994 3.747 1.00 96.44 104 PHE A O 1
ATOM 804 N N . SER A 1 105 ? -5.760 2.219 4.007 1.00 96.31 105 SER A N 1
ATOM 805 C CA . SER A 1 105 ? -5.952 2.441 5.446 1.00 96.31 105 SER A CA 1
ATOM 806 C C . SER A 1 105 ? -7.268 3.159 5.749 1.00 96.31 105 SER A C 1
ATOM 808 O O . SER A 1 105 ? -7.941 2.816 6.719 1.00 96.31 105 SER A O 1
ATOM 810 N N . ARG A 1 106 ? -7.665 4.129 4.912 1.00 94.50 106 ARG A N 1
ATOM 811 C CA . ARG A 1 106 ? -8.949 4.834 5.044 1.00 94.50 106 ARG A CA 1
ATOM 812 C C . ARG A 1 106 ? -10.128 3.878 4.896 1.00 94.50 106 ARG A C 1
ATOM 814 O O . ARG A 1 106 ? -11.006 3.881 5.751 1.00 94.50 106 ARG A O 1
ATOM 821 N N . ASN A 1 107 ? -10.124 3.045 3.860 1.00 96.38 107 ASN A N 1
ATOM 822 C CA . ASN A 1 107 ? -11.201 2.088 3.614 1.00 96.38 107 ASN A CA 1
ATOM 823 C C . ASN A 1 107 ? -11.312 1.053 4.747 1.00 96.38 107 ASN A C 1
ATOM 825 O O . ASN A 1 107 ? -12.411 0.760 5.211 1.00 96.38 107 ASN A O 1
ATOM 829 N N . ILE A 1 108 ? -10.180 0.570 5.272 1.0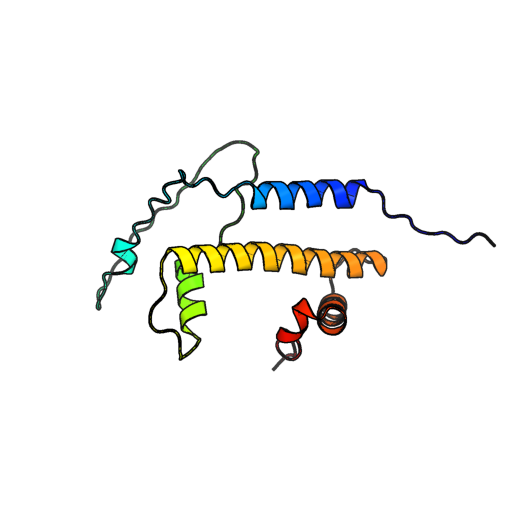0 96.88 108 ILE A N 1
ATOM 830 C CA . ILE A 1 108 ? -10.155 -0.331 6.439 1.00 96.88 108 ILE A CA 1
ATOM 831 C C . ILE A 1 108 ? -10.710 0.358 7.687 1.00 96.88 108 ILE A C 1
ATOM 833 O O . ILE A 1 108 ? -11.472 -0.235 8.457 1.00 96.88 108 ILE A O 1
ATOM 837 N N . TYR A 1 109 ? -10.328 1.615 7.910 1.00 97.31 109 TYR A N 1
ATOM 838 C CA . TYR A 1 109 ? -10.822 2.389 9.041 1.00 97.31 109 TYR A CA 1
ATOM 839 C C . TYR A 1 109 ? -12.328 2.653 8.942 1.00 97.31 109 TYR A C 1
ATOM 841 O O . TYR A 1 109 ? -13.027 2.547 9.948 1.00 97.31 109 TYR A O 1
ATOM 849 N N . GLN A 1 110 ? -12.839 2.927 7.743 1.00 95.94 110 GLN A N 1
ATOM 850 C CA . GLN A 1 110 ? -14.266 3.116 7.515 1.00 95.94 110 GLN A CA 1
ATOM 851 C C . GLN A 1 110 ? -15.063 1.867 7.917 1.00 95.94 110 GLN A C 1
ATOM 853 O O . GLN A 1 110 ? -15.945 1.972 8.766 1.00 95.94 110 GLN A O 1
ATOM 858 N N . VAL A 1 111 ? -14.666 0.682 7.438 1.00 96.00 111 VAL A N 1
ATOM 859 C CA . VAL A 1 111 ? -15.279 -0.596 7.857 1.00 96.00 111 VAL A CA 1
ATOM 860 C C . VAL A 1 111 ? -15.168 -0.802 9.375 1.00 96.00 111 VAL A C 1
ATOM 862 O O . VAL A 1 111 ? -16.112 -1.237 10.028 1.00 96.00 111 VAL A O 1
ATOM 865 N N . THR A 1 112 ? -14.032 -0.433 9.974 1.00 95.00 112 THR A N 1
ATOM 866 C CA . THR A 1 112 ? -13.818 -0.538 11.430 1.00 95.00 112 THR A CA 1
ATOM 867 C C . THR A 1 112 ? -14.831 0.295 12.227 1.00 95.00 112 THR A C 1
ATOM 869 O O . THR A 1 112 ? -15.372 -0.181 13.228 1.00 95.00 112 THR A O 1
ATOM 872 N N . VAL A 1 113 ? -15.081 1.535 11.800 1.00 96.56 113 VAL A N 1
ATOM 873 C CA . VAL A 1 113 ? -16.021 2.454 12.459 1.00 96.56 113 VAL A CA 1
ATOM 874 C C . VAL A 1 113 ? -17.472 2.057 12.202 1.00 96.56 113 VAL A C 1
ATOM 876 O O . VAL A 1 113 ? -18.287 2.164 13.117 1.00 96.56 113 VAL A O 1
ATOM 879 N N . GLU A 1 114 ? -17.793 1.567 11.003 1.00 93.75 114 GLU A N 1
ATOM 880 C CA . GLU A 1 114 ? -19.123 1.044 10.658 1.00 93.75 114 GLU A CA 1
ATOM 881 C C . GLU A 1 114 ? -19.514 -0.150 11.548 1.00 93.75 114 GLU A C 1
ATOM 883 O O . GLU A 1 114 ? -20.671 -0.282 11.940 1.00 93.75 114 GLU A O 1
ATOM 888 N N . GLU A 1 115 ? -18.539 -0.956 11.982 1.00 93.94 115 GLU A N 1
ATOM 889 C CA . GLU A 1 115 ? -18.729 -2.021 12.978 1.00 93.94 115 GLU A CA 1
ATOM 890 C C . GLU A 1 115 ? -18.751 -1.526 14.443 1.00 93.94 115 GLU A C 1
ATOM 892 O O . GLU A 1 115 ? -18.796 -2.328 15.380 1.00 93.94 115 GLU A O 1
ATOM 897 N N . GLY A 1 116 ? -18.690 -0.212 14.680 1.00 94.25 116 GLY A N 1
ATOM 898 C CA . GLY A 1 116 ? -18.685 0.389 16.018 1.00 94.25 116 GLY A CA 1
ATOM 899 C C . GLY A 1 116 ? -17.386 0.173 16.804 1.00 94.25 116 GLY A C 1
ATOM 900 O O . GLY A 1 116 ? -17.356 0.357 18.025 1.00 94.25 116 GLY A O 1
ATOM 901 N 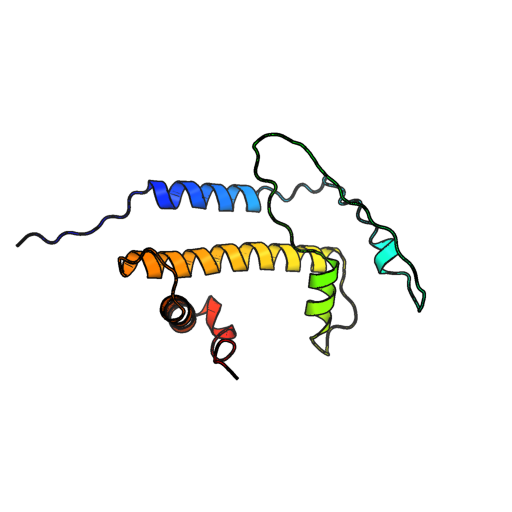N . LYS A 1 117 ? -16.301 -0.225 16.132 1.00 95.06 117 LYS A N 1
ATOM 902 C CA . LYS A 1 117 ? -15.000 -0.499 16.751 1.00 95.06 117 LYS A CA 1
ATOM 903 C C . LYS A 1 117 ? -14.065 0.702 16.610 1.00 95.06 117 LYS A C 1
ATOM 905 O O . LYS A 1 117 ? -14.204 1.546 15.733 1.00 95.06 117 LYS A O 1
ATOM 910 N N . LYS A 1 118 ? -13.070 0.768 17.499 1.00 94.06 118 LYS A N 1
ATOM 911 C CA . LYS A 1 118 ? -12.006 1.795 17.487 1.00 94.06 118 LYS A CA 1
ATOM 912 C C . LYS A 1 118 ? -10.629 1.229 17.137 1.00 94.06 118 LYS A C 1
ATOM 914 O O . LYS A 1 118 ? -9.657 1.971 17.055 1.00 94.06 118 LYS A O 1
ATOM 919 N N . THR A 1 119 ? -10.544 -0.086 16.968 1.00 96.19 119 THR A N 1
ATOM 920 C CA . THR A 1 119 ? -9.302 -0.816 16.716 1.00 96.19 119 THR A CA 1
ATOM 921 C C . THR A 1 119 ? -9.445 -1.569 15.407 1.00 96.19 119 THR A C 1
ATOM 923 O O . THR A 1 119 ? -10.385 -2.348 15.244 1.00 96.19 119 THR A O 1
ATOM 926 N N . VAL A 1 120 ? -8.512 -1.338 14.485 1.00 96.75 120 VAL A N 1
ATOM 927 C CA . VAL A 1 120 ? -8.422 -2.097 13.236 1.00 96.75 120 VAL A CA 1
ATOM 928 C C . VAL A 1 120 ? -8.046 -3.538 13.567 1.00 96.75 120 VAL A C 1
ATOM 930 O O . VAL A 1 120 ? -7.082 -3.785 14.289 1.00 96.75 120 VAL A O 1
ATOM 933 N N . SER A 1 121 ? -8.823 -4.485 13.049 1.00 95.62 121 SER A N 1
ATOM 934 C CA . SER A 1 121 ? -8.570 -5.916 13.177 1.00 95.62 121 SER A CA 1
ATOM 935 C C . SER A 1 121 ? -8.280 -6.520 11.808 1.00 95.62 121 SER A C 1
ATOM 937 O O . SER A 1 121 ? -8.645 -5.944 10.781 1.00 95.62 121 SER A O 1
ATOM 939 N N . ARG A 1 122 ? -7.668 -7.708 11.792 1.00 93.56 122 ARG A N 1
ATOM 940 C CA . ARG A 1 122 ? -7.410 -8.450 10.554 1.00 93.56 122 ARG A CA 1
ATOM 941 C C . ARG A 1 122 ? -8.690 -8.693 9.743 1.00 93.56 122 ARG A C 1
ATOM 943 O O . ARG A 1 122 ? -8.685 -8.482 8.538 1.00 93.56 122 ARG A O 1
ATOM 950 N N . ALA A 1 123 ? -9.803 -8.983 10.419 1.00 94.62 123 ALA A N 1
ATOM 951 C CA . ALA A 1 123 ? -11.103 -9.173 9.778 1.00 94.62 123 ALA A CA 1
ATOM 952 C C . ALA A 1 123 ? -11.585 -7.934 8.996 1.00 94.62 123 ALA A C 1
ATOM 954 O O . ALA A 1 123 ? -12.218 -8.081 7.955 1.00 94.62 123 ALA A O 1
ATOM 955 N N . HIS A 1 124 ? -11.261 -6.714 9.449 1.00 95.94 124 HIS A N 1
ATOM 956 C CA . HIS A 1 124 ? -11.621 -5.498 8.707 1.00 95.94 124 HIS A CA 1
ATOM 957 C C . HIS A 1 124 ? -10.788 -5.366 7.424 1.00 95.94 124 HIS A C 1
ATOM 959 O O . HIS A 1 124 ? -11.305 -4.928 6.400 1.00 95.94 124 HIS A O 1
ATOM 965 N N . VAL A 1 125 ? -9.513 -5.772 7.467 1.00 95.88 125 VAL A N 1
ATOM 966 C CA . VAL A 1 125 ? -8.639 -5.812 6.284 1.00 95.88 125 VAL A CA 1
ATOM 967 C C . VAL A 1 125 ? -9.173 -6.820 5.271 1.00 95.88 125 VAL A C 1
ATOM 969 O O . VAL A 1 125 ? -9.381 -6.464 4.114 1.00 95.88 125 VAL A O 1
ATOM 972 N N . ASP A 1 126 ? -9.469 -8.041 5.720 1.00 95.06 126 ASP A N 1
ATOM 973 C CA . ASP A 1 126 ? -9.984 -9.105 4.854 1.00 95.06 126 ASP A CA 1
ATOM 974 C C . ASP A 1 126 ? -11.338 -8.719 4.234 1.00 95.06 126 ASP A C 1
ATOM 976 O O . ASP A 1 126 ? -11.590 -8.994 3.061 1.00 95.06 126 ASP A O 1
ATOM 980 N N . SER A 1 127 ? -12.198 -8.031 4.995 1.00 94.88 127 SER A N 1
ATOM 981 C CA . SER A 1 127 ? -13.477 -7.507 4.503 1.00 94.88 127 SER A CA 1
ATOM 982 C C . SER A 1 127 ? -13.286 -6.509 3.357 1.00 94.88 127 SER A C 1
ATOM 984 O O . SER A 1 127 ? -13.913 -6.648 2.305 1.00 94.88 127 SER A O 1
ATOM 986 N N . VAL A 1 128 ? -12.373 -5.542 3.508 1.00 96.31 128 VAL A N 1
ATOM 987 C CA . VAL A 1 128 ? -12.073 -4.557 2.456 1.00 96.31 128 VAL A CA 1
ATOM 988 C C . VAL A 1 128 ? -11.500 -5.224 1.207 1.00 96.31 128 VAL A C 1
ATOM 990 O O . VAL A 1 128 ? -11.947 -4.910 0.104 1.00 96.31 128 VAL A O 1
ATOM 993 N N . VAL A 1 129 ? -10.560 -6.160 1.371 1.00 96.00 129 VAL A N 1
ATOM 994 C CA . VAL A 1 129 ? -9.943 -6.900 0.255 1.00 96.00 129 VAL A CA 1
ATOM 995 C C . VAL A 1 129 ? -10.984 -7.699 -0.533 1.00 96.00 129 VAL A C 1
ATOM 997 O O . VAL A 1 129 ? -10.983 -7.656 -1.758 1.00 96.00 129 VAL A O 1
ATOM 1000 N N . ARG A 1 130 ? -11.922 -8.366 0.152 1.00 93.62 130 ARG A N 1
ATOM 1001 C CA . ARG A 1 130 ? -12.967 -9.188 -0.488 1.00 93.62 130 ARG A CA 1
ATOM 1002 C C . ARG A 1 130 ? -14.109 -8.381 -1.102 1.00 93.62 130 ARG A C 1
ATOM 1004 O O . ARG A 1 130 ? -14.793 -8.882 -1.989 1.00 93.62 130 ARG A O 1
ATOM 1011 N N . THR A 1 131 ? -14.358 -7.170 -0.606 1.00 95.00 131 THR A N 1
ATOM 1012 C CA . THR A 1 131 ? -15.532 -6.372 -1.005 1.00 95.00 131 THR A CA 1
ATOM 1013 C C . THR A 1 131 ? -15.205 -5.346 -2.090 1.00 95.00 131 THR A C 1
ATOM 1015 O O . THR A 1 131 ? -16.076 -4.992 -2.882 1.00 95.00 131 THR A O 1
ATOM 1018 N N . MET A 1 132 ? -13.967 -4.847 -2.147 1.00 94.94 132 MET A N 1
ATOM 1019 C CA . MET A 1 132 ? -13.572 -3.803 -3.093 1.00 94.94 132 MET A CA 1
ATOM 1020 C C . MET A 1 132 ? -12.638 -4.354 -4.176 1.00 94.94 132 MET A C 1
ATOM 1022 O O . MET A 1 132 ? -11.468 -4.617 -3.915 1.00 94.94 132 MET A O 1
ATOM 1026 N N . ASN A 1 133 ? -13.120 -4.413 -5.423 1.00 94.94 133 ASN A N 1
ATOM 1027 C CA . ASN A 1 133 ? -12.386 -4.978 -6.572 1.00 94.94 133 ASN A CA 1
ATOM 1028 C C . ASN A 1 133 ? -10.975 -4.391 -6.776 1.00 94.94 133 ASN A C 1
ATOM 1030 O O . ASN A 1 133 ? -10.065 -5.080 -7.217 1.00 94.94 133 ASN A O 1
ATOM 1034 N N . GLN A 1 134 ? -10.759 -3.118 -6.435 1.00 94.75 134 GLN A N 1
ATOM 1035 C CA . GLN A 1 134 ? -9.444 -2.471 -6.550 1.00 94.75 134 GLN A CA 1
ATOM 1036 C C . GLN A 1 134 ? -8.362 -3.076 -5.634 1.00 94.75 134 GLN A C 1
ATOM 1038 O O . GLN A 1 134 ? -7.180 -2.797 -5.825 1.00 94.75 134 GLN A O 1
ATOM 1043 N N . TYR A 1 135 ? -8.754 -3.883 -4.645 1.00 95.62 135 TYR A N 1
ATOM 1044 C CA . TYR A 1 135 ? -7.861 -4.583 -3.721 1.00 95.62 135 TYR A CA 1
ATOM 1045 C C . TYR A 1 135 ? -7.824 -6.098 -3.948 1.00 95.62 135 TYR A C 1
ATOM 1047 O O . TYR A 1 135 ? -7.154 -6.790 -3.192 1.00 95.62 135 TYR A O 1
ATOM 1055 N N . GLU A 1 136 ? -8.469 -6.612 -5.002 1.00 94.25 136 GLU A N 1
ATOM 1056 C CA . GLU A 1 136 ? -8.517 -8.049 -5.319 1.00 94.25 136 GLU A CA 1
ATOM 1057 C C . GLU A 1 136 ? -7.116 -8.666 -5.462 1.00 94.25 136 GLU A C 1
ATOM 1059 O O . GLU A 1 136 ? -6.889 -9.804 -5.069 1.00 94.25 136 GLU A O 1
ATOM 1064 N N . PHE A 1 137 ? -6.132 -7.892 -5.931 1.00 93.88 137 PHE A N 1
ATOM 1065 C CA . PHE A 1 137 ? -4.741 -8.344 -6.050 1.00 93.88 137 PHE A CA 1
ATOM 1066 C C . PHE A 1 137 ? -4.060 -8.673 -4.705 1.00 93.88 137 PHE A C 1
ATOM 1068 O O . PHE A 1 137 ? -2.962 -9.229 -4.700 1.00 93.88 137 PHE A O 1
ATOM 1075 N N . LEU A 1 138 ? -4.670 -8.294 -3.577 1.00 94.94 138 LEU A N 1
ATOM 1076 C CA . LEU A 1 138 ? -4.216 -8.632 -2.227 1.00 94.94 138 LEU A CA 1
ATOM 1077 C C . LEU A 1 138 ? -4.870 -9.907 -1.678 1.00 94.94 138 LEU A C 1
ATOM 1079 O O . LEU A 1 138 ? -4.468 -10.369 -0.607 1.00 94.94 138 LEU A O 1
ATOM 1083 N N . ASP A 1 139 ? -5.872 -10.464 -2.360 1.00 90.81 139 ASP A N 1
ATOM 1084 C CA . ASP A 1 139 ? -6.524 -11.692 -1.913 1.00 90.81 139 ASP A CA 1
ATOM 1085 C C . ASP A 1 139 ? -5.538 -12.870 -1.965 1.00 90.81 139 ASP A C 1
ATOM 1087 O O . ASP A 1 139 ? -4.725 -12.988 -2.884 1.00 90.81 139 ASP A O 1
ATOM 1091 N N . GLY A 1 140 ? -5.534 -13.701 -0.923 1.00 87.69 140 GLY A N 1
ATOM 1092 C CA . GLY A 1 140 ? -4.553 -14.777 -0.731 1.00 87.69 140 GLY A CA 1
ATOM 1093 C C . GLY A 1 140 ? -3.115 -14.330 -0.410 1.00 87.69 140 GLY A C 1
ATOM 1094 O O . GLY A 1 140 ? -2.333 -15.134 0.086 1.00 87.69 140 GLY A O 1
ATOM 1095 N N . MET A 1 141 ? -2.749 -13.057 -0.618 1.00 88.00 141 MET A N 1
ATOM 1096 C CA . MET A 1 141 ? -1.420 -12.527 -0.255 1.00 88.00 141 MET A CA 1
ATOM 1097 C C . MET A 1 141 ? -1.259 -12.294 1.249 1.00 88.00 141 MET A C 1
ATOM 1099 O O . MET A 1 141 ? -0.137 -12.190 1.744 1.00 88.00 141 MET A O 1
ATOM 1103 N N . LEU A 1 142 ? -2.374 -12.147 1.965 1.00 80.50 142 LEU A N 1
ATOM 1104 C CA . LEU A 1 142 ? -2.382 -11.8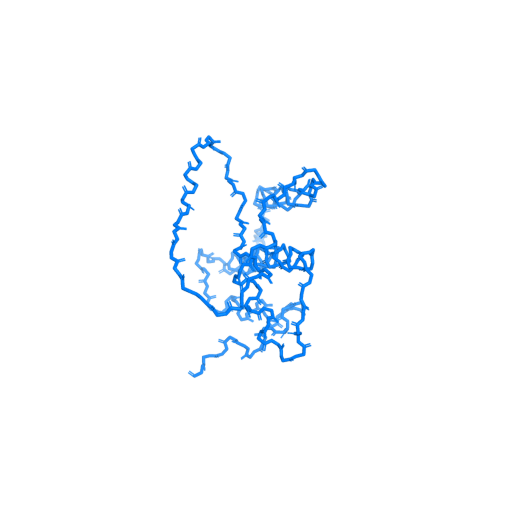65 3.398 1.00 80.50 142 LEU A CA 1
ATOM 1105 C C . LEU A 1 142 ? -2.540 -13.134 4.246 1.00 80.50 142 LEU A C 1
ATOM 1107 O O . LEU A 1 142 ? -2.383 -13.065 5.466 1.00 80.50 142 LEU A O 1
ATOM 1111 N N . ASP A 1 143 ? -2.888 -14.274 3.656 1.00 82.12 143 ASP A N 1
ATOM 1112 C CA . ASP A 1 143 ? -3.070 -15.523 4.397 1.00 82.12 143 ASP A CA 1
ATOM 1113 C C . ASP A 1 143 ? -1.720 -15.978 4.981 1.00 82.12 143 ASP A C 1
ATOM 1115 O O . ASP A 1 143 ? -0.699 -15.955 4.295 1.00 82.12 143 ASP A O 1
ATOM 1119 N N . GLU A 1 144 ? -1.686 -16.302 6.280 1.00 63.94 144 GLU A N 1
ATOM 1120 C CA . GLU A 1 144 ? -0.442 -16.709 6.945 1.00 63.94 144 GLU A CA 1
ATOM 1121 C C . GLU A 1 144 ? 0.094 -18.009 6.323 1.00 63.94 144 GLU A C 1
ATOM 1123 O O . GLU A 1 144 ? -0.647 -18.980 6.158 1.00 63.94 144 GLU A O 1
ATOM 1128 N N . SER A 1 145 ? 1.383 -17.998 5.972 1.00 57.66 145 SER A N 1
ATOM 1129 C CA . SER A 1 145 ? 2.163 -19.167 5.543 1.00 57.66 145 SER A CA 1
ATOM 1130 C C . SER A 1 145 ? 2.398 -20.162 6.672 1.00 57.66 145 SER A C 1
ATOM 1132 O O . SER A 1 145 ? 2.765 -19.673 7.767 1.00 57.66 145 SER A O 1
#